Protein AF-A0A0F8XRJ9-F1 (afdb_monomer_lite)

pLDDT: mean 90.06, std 7.12, range [62.84, 97.44]

InterPro domains:
  IPR027417 P-loop containing nucleoside triphosphate hydrolase [G3DSA:3.40.50.300] (1-49)
  IPR027417 P-loop containing nucleoside triphosphate hydrolase [SSF52540] (1-48)

Sequence (50 aa):
LDEANEQIVLETFKSFASAGGSVLMVTHDRHWEDHADSVVHLEAGRVVGG

Radius of gyration: 12.2 Å; chains: 1; bounding box: 25×18×32 Å

Foldseek 3Di:
DPPVVVVVVLVVQVVQVVVVHDDDDDDPDCVCVVSDPDDFDDDPNDTDDD

Secondary structure (DSSP, 8-state):
--HHHHHHHHHHHHHHHHTT-------S-GGGGGG-S---EEETTEEEE-

Organism: NCBI:txid412755

Structure (mmCIF, N/CA/C/O backbone):
data_AF-A0A0F8XRJ9-F1
#
_entry.id   AF-A0A0F8XRJ9-F1
#
loop_
_atom_site.group_PDB
_atom_site.id
_atom_site.type_symbol
_atom_site.label_atom_id
_atom_site.label_alt_id
_atom_site.label_comp_id
_atom_site.label_asym_id
_atom_site.label_entity_id
_atom_site.label_seq_id
_atom_site.pdbx_PDB_ins_code
_atom_site.Cartn_x
_atom_site.Cartn_y
_atom_site.Cartn_z
_atom_site.occupancy
_atom_site.B_iso_or_equiv
_atom_site.auth_seq_id
_atom_site.auth_comp_id
_atom_site.auth_asym_id
_atom_site.auth_atom_id
_atom_site.pdbx_PDB_model_num
ATOM 1 N N . LEU A 1 1 ? 14.863 -0.781 6.974 1.00 62.84 1 LEU A N 1
ATOM 2 C CA . LEU A 1 1 ? 15.098 -0.152 8.298 1.00 62.84 1 LEU A CA 1
ATOM 3 C C . LEU A 1 1 ? 15.595 -1.278 9.210 1.00 62.84 1 LEU A C 1
ATOM 5 O O . LEU A 1 1 ? 15.813 -2.370 8.700 1.00 62.84 1 LEU A O 1
ATOM 9 N N . ASP A 1 2 ? 15.886 -1.052 10.491 1.00 77.88 2 ASP A N 1
ATOM 10 C CA . ASP A 1 2 ? 15.903 -2.211 11.398 1.00 77.88 2 ASP A CA 1
ATOM 11 C C . ASP A 1 2 ? 14.450 -2.618 11.701 1.00 77.88 2 ASP A C 1
ATOM 13 O O . ASP A 1 2 ? 13.541 -1.792 11.609 1.00 77.88 2 ASP A O 1
ATOM 17 N N . GLU A 1 3 ? 14.226 -3.892 12.016 1.00 75.81 3 GLU A N 1
ATOM 18 C CA . GLU A 1 3 ? 12.882 -4.473 12.156 1.00 75.81 3 GLU A CA 1
ATOM 19 C C . GLU A 1 3 ? 12.022 -3.736 13.203 1.00 75.81 3 GLU A C 1
ATOM 21 O O . GL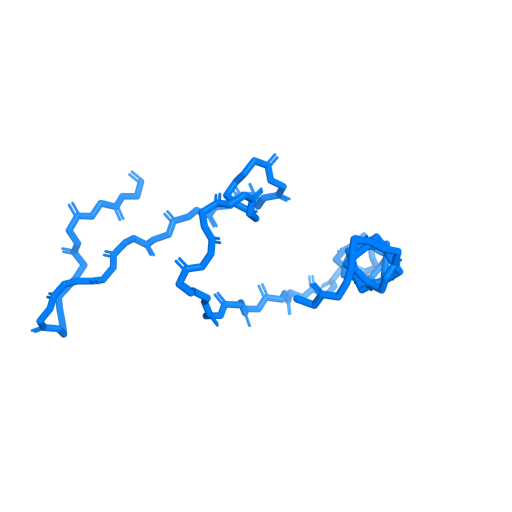U A 1 3 ? 10.817 -3.559 13.033 1.00 75.81 3 GLU A O 1
ATOM 26 N N . ALA A 1 4 ? 12.647 -3.236 14.274 1.00 76.69 4 ALA A N 1
ATOM 27 C CA . ALA A 1 4 ? 11.957 -2.486 15.320 1.00 76.69 4 ALA A CA 1
ATOM 28 C C . ALA A 1 4 ? 11.430 -1.134 14.808 1.00 76.69 4 ALA A C 1
ATOM 30 O O . ALA A 1 4 ? 10.294 -0.752 15.100 1.00 76.69 4 ALA A O 1
ATOM 31 N N . ASN A 1 5 ? 12.229 -0.417 14.018 1.00 83.62 5 ASN A N 1
ATOM 32 C CA . AS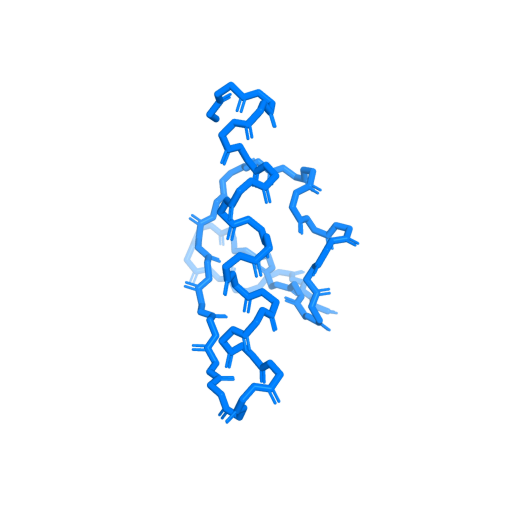N A 1 5 ? 11.816 0.850 13.426 1.00 83.62 5 ASN A CA 1
ATOM 33 C C . ASN A 1 5 ? 10.750 0.664 12.333 1.00 83.62 5 ASN A C 1
ATOM 35 O O . ASN A 1 5 ? 9.907 1.545 12.153 1.00 83.62 5 ASN A O 1
ATOM 39 N N . GLU A 1 6 ? 10.738 -0.472 11.632 1.00 86.69 6 GLU A N 1
ATOM 40 C CA . GLU A 1 6 ? 9.711 -0.793 10.626 1.00 86.69 6 GLU A CA 1
ATOM 41 C C . GLU A 1 6 ? 8.328 -0.915 11.252 1.00 86.69 6 GLU A C 1
ATOM 43 O O . GLU A 1 6 ? 7.371 -0.327 10.744 1.00 86.69 6 GLU A O 1
ATOM 48 N N . GLN A 1 7 ? 8.230 -1.590 12.399 1.00 87.12 7 GLN A N 1
ATOM 49 C CA . GLN A 1 7 ? 6.960 -1.742 13.107 1.00 87.12 7 GLN A CA 1
ATOM 50 C C . GLN A 1 7 ? 6.375 -0.392 13.541 1.00 87.12 7 GLN A C 1
ATOM 52 O O . GLN A 1 7 ? 5.189 -0.146 13.329 1.00 87.12 7 GLN A O 1
ATOM 57 N N . ILE A 1 8 ? 7.202 0.519 14.061 1.00 92.12 8 ILE A N 1
ATOM 58 C CA . ILE A 1 8 ? 6.754 1.857 14.490 1.00 92.12 8 ILE A CA 1
ATOM 59 C C . ILE A 1 8 ? 6.211 2.668 13.304 1.00 92.12 8 ILE A C 1
ATOM 61 O O . ILE A 1 8 ? 5.171 3.332 13.398 1.00 92.12 8 ILE A O 1
ATOM 65 N N . VAL A 1 9 ? 6.906 2.616 12.166 1.00 91.81 9 VAL A N 1
ATOM 66 C CA . VAL A 1 9 ? 6.475 3.298 10.939 1.00 91.81 9 VAL A CA 1
ATOM 67 C C . VAL A 1 9 ? 5.167 2.693 10.424 1.00 91.81 9 VAL A C 1
ATOM 69 O O . VAL A 1 9 ? 4.236 3.431 10.096 1.00 91.81 9 VAL A O 1
ATOM 72 N N . LEU A 1 10 ? 5.057 1.363 10.427 1.00 91.19 10 LEU A N 1
ATOM 73 C CA . LEU A 1 10 ? 3.854 0.657 10.001 1.00 91.19 10 LEU A CA 1
ATOM 74 C C . LEU A 1 10 ? 2.639 1.004 10.872 1.00 91.19 10 LEU A C 1
ATOM 76 O O . LEU A 1 10 ? 1.559 1.276 10.345 1.00 91.19 10 LEU A O 1
ATOM 80 N N . GLU A 1 11 ? 2.799 1.025 12.195 1.00 93.62 11 GLU A N 1
ATOM 81 C CA . GLU A 1 11 ? 1.738 1.434 13.123 1.00 93.62 11 GLU A CA 1
ATOM 82 C C . GLU A 1 11 ? 1.289 2.876 12.867 1.00 93.62 11 GLU A C 1
ATOM 84 O O . GLU A 1 11 ? 0.089 3.167 12.850 1.00 93.62 11 GLU A O 1
ATOM 89 N N . THR A 1 12 ? 2.240 3.767 12.583 1.00 94.94 12 THR A N 1
ATOM 90 C CA . THR A 1 12 ? 1.948 5.161 12.234 1.00 94.94 12 THR A CA 1
ATOM 91 C C . THR A 1 12 ? 1.125 5.253 10.946 1.00 94.94 12 THR A C 1
ATOM 93 O O . THR A 1 12 ? 0.125 5.975 10.906 1.00 94.94 12 THR A O 1
ATOM 96 N N . PHE A 1 13 ? 1.489 4.494 9.908 1.00 94.75 13 PHE A N 1
ATOM 97 C CA . PHE A 1 13 ? 0.743 4.459 8.646 1.00 94.75 13 PHE A CA 1
ATOM 98 C C . PHE A 1 13 ? -0.674 3.922 8.828 1.00 94.75 13 PHE A C 1
ATOM 100 O O . PHE A 1 13 ? -1.622 4.541 8.342 1.00 94.75 13 PHE A O 1
ATOM 107 N N . LYS A 1 14 ? -0.837 2.830 9.583 1.00 93.56 14 LYS A N 1
ATOM 108 C CA . LYS A 1 14 ? -2.153 2.253 9.893 1.00 93.56 14 LYS A CA 1
ATOM 109 C C . LYS A 1 14 ? -3.039 3.241 10.645 1.00 93.56 14 LYS A C 1
ATOM 111 O O . LYS A 1 14 ? -4.199 3.418 10.282 1.00 93.56 14 LYS A O 1
ATOM 116 N N . SER A 1 15 ? -2.488 3.918 11.651 1.00 96.31 15 SER A N 1
ATOM 117 C CA . SER A 1 15 ? -3.207 4.944 12.411 1.00 96.31 15 SER A CA 1
ATOM 118 C C . SER A 1 15 ? -3.681 6.082 11.502 1.00 96.31 15 SER A C 1
ATOM 120 O O . SER A 1 15 ? -4.868 6.415 11.489 1.00 96.31 15 SER A O 1
ATOM 122 N N . PHE A 1 16 ? -2.794 6.611 10.656 1.00 97.00 16 PHE A N 1
ATOM 123 C CA . PHE A 1 16 ? -3.133 7.680 9.718 1.00 97.00 16 PHE A CA 1
ATOM 124 C C . PHE A 1 16 ? -4.194 7.261 8.687 1.00 97.00 16 PHE A C 1
ATOM 126 O O . PHE A 1 16 ? -5.157 7.997 8.463 1.00 97.00 16 PHE A O 1
ATOM 133 N N . ALA A 1 17 ? -4.060 6.069 8.101 1.00 94.62 17 ALA A N 1
ATOM 134 C CA . ALA A 1 17 ? -5.042 5.524 7.166 1.00 94.62 17 ALA A CA 1
ATOM 135 C C . ALA A 1 17 ? -6.411 5.315 7.837 1.00 94.62 17 ALA A C 1
ATOM 137 O O . ALA A 1 17 ? -7.440 5.710 7.289 1.00 94.62 17 ALA A O 1
ATOM 138 N N . SER A 1 18 ? -6.432 4.797 9.071 1.00 93.50 18 SER A N 1
ATOM 139 C CA . SER A 1 18 ? -7.669 4.602 9.843 1.00 93.50 18 SER A CA 1
ATOM 140 C C . SER A 1 18 ? -8.396 5.912 10.176 1.00 93.50 18 SER A C 1
ATOM 142 O O . SER A 1 18 ? -9.616 5.921 10.329 1.00 93.50 18 SER A O 1
ATOM 144 N N . ALA A 1 19 ? -7.668 7.032 10.224 1.00 97.44 19 ALA A N 1
ATOM 145 C CA . ALA A 1 19 ? -8.227 8.370 10.395 1.00 97.44 19 ALA A CA 1
ATOM 146 C C . ALA A 1 19 ? -8.776 8.980 9.084 1.00 97.44 19 ALA A C 1
ATOM 148 O O . ALA A 1 19 ? -9.218 10.129 9.083 1.00 97.44 19 ALA A O 1
ATOM 149 N N . GLY A 1 20 ? -8.754 8.232 7.975 1.00 97.38 20 GLY A N 1
ATOM 150 C CA . GLY A 1 20 ? -9.208 8.671 6.651 1.00 97.38 20 GLY A CA 1
ATOM 151 C C . GLY A 1 20 ? -8.103 9.255 5.768 1.00 97.38 20 GLY A C 1
ATOM 152 O O . GLY A 1 20 ? -8.397 9.793 4.701 1.00 97.38 20 GLY A O 1
ATOM 153 N N . GLY A 1 21 ? -6.842 9.175 6.201 1.00 97.19 21 GLY A N 1
ATOM 154 C CA . GLY A 1 21 ? -5.689 9.531 5.384 1.00 97.19 21 GLY A CA 1
ATOM 155 C C . GLY A 1 21 ? -5.376 8.481 4.313 1.00 97.19 21 GLY A C 1
ATOM 156 O O . GLY A 1 21 ? -5.908 7.375 4.311 1.00 97.19 21 GLY A O 1
ATOM 157 N N . SER A 1 22 ? -4.474 8.813 3.391 1.00 96.62 22 SER A N 1
ATOM 158 C CA . SER A 1 22 ? -3.940 7.860 2.411 1.00 96.62 22 SER A CA 1
ATOM 159 C C . SER A 1 22 ? -2.420 7.944 2.375 1.00 96.62 22 SER A C 1
ATOM 161 O O . SER A 1 22 ? -1.858 9.040 2.375 1.00 96.62 22 SER A O 1
ATOM 163 N N . VAL A 1 23 ? -1.758 6.788 2.344 1.00 95.38 23 VAL A N 1
ATOM 164 C CA . VAL A 1 23 ? -0.296 6.674 2.288 1.00 95.38 23 VAL A CA 1
ATOM 165 C C . VAL A 1 23 ? 0.090 6.066 0.947 1.00 95.38 23 VAL A C 1
ATOM 167 O O . VAL A 1 23 ? -0.375 4.985 0.601 1.00 95.38 23 VAL A O 1
ATOM 170 N N . LEU A 1 24 ? 0.954 6.755 0.200 1.00 95.00 24 LEU A N 1
ATOM 171 C CA . LEU A 1 24 ? 1.634 6.190 -0.961 1.00 95.00 24 LEU A CA 1
ATOM 172 C C . LEU A 1 24 ? 3.079 5.897 -0.571 1.00 95.00 24 LEU A C 1
ATOM 174 O O . LEU A 1 24 ? 3.833 6.814 -0.244 1.00 95.00 24 LEU A O 1
ATOM 178 N N . MET A 1 25 ? 3.461 4.627 -0.631 1.00 92.38 25 MET A N 1
ATOM 179 C CA . MET A 1 25 ? 4.813 4.179 -0.333 1.00 92.38 25 MET A CA 1
ATOM 180 C C . MET A 1 25 ? 5.458 3.609 -1.592 1.00 92.38 25 MET A C 1
ATOM 182 O O . MET A 1 25 ? 4.875 2.776 -2.278 1.00 92.38 25 MET A O 1
ATOM 186 N N . VAL A 1 26 ? 6.679 4.055 -1.880 1.00 92.81 26 VAL A N 1
ATOM 187 C CA . VAL A 1 26 ? 7.522 3.488 -2.934 1.00 92.81 2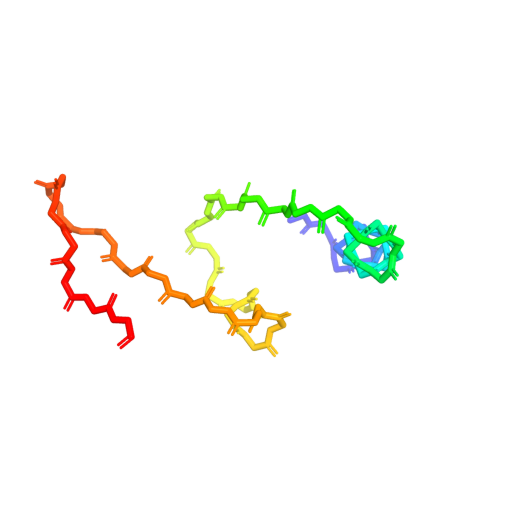6 VAL A CA 1
ATOM 188 C C . VAL A 1 26 ? 8.686 2.798 -2.247 1.00 92.81 26 VAL A C 1
ATOM 190 O O . VAL A 1 26 ? 9.478 3.444 -1.564 1.00 92.81 26 VAL A O 1
ATOM 193 N N . THR A 1 27 ? 8.769 1.483 -2.406 1.00 89.56 27 THR A N 1
ATOM 194 C CA . THR A 1 27 ? 9.802 0.661 -1.780 1.00 89.56 27 THR A CA 1
ATOM 195 C C . THR A 1 27 ? 10.277 -0.420 -2.744 1.00 89.56 27 THR A C 1
ATOM 197 O O . THR A 1 27 ? 9.542 -0.841 -3.635 1.00 89.56 27 THR A O 1
ATOM 200 N N . HIS A 1 28 ? 11.526 -0.849 -2.579 1.00 89.38 28 HIS A N 1
ATOM 201 C CA . HIS A 1 28 ? 12.058 -2.054 -3.225 1.00 89.38 28 HIS A CA 1
ATOM 202 C C . HIS A 1 28 ? 11.933 -3.289 -2.330 1.00 89.38 28 HIS A C 1
ATOM 204 O O . HIS A 1 28 ? 12.304 -4.388 -2.740 1.00 89.38 28 HIS A O 1
ATOM 210 N N . ASP A 1 29 ? 11.450 -3.100 -1.106 1.00 87.69 29 ASP A N 1
ATOM 211 C CA . ASP A 1 29 ? 11.362 -4.144 -0.109 1.00 87.69 29 ASP A CA 1
ATOM 212 C C . ASP A 1 29 ? 9.978 -4.793 -0.112 1.00 87.69 29 ASP A C 1
ATOM 214 O O . ASP A 1 29 ? 8.971 -4.160 0.212 1.00 87.69 29 ASP A O 1
ATOM 218 N N . ARG A 1 30 ? 9.951 -6.069 -0.502 1.00 84.94 30 ARG A N 1
ATOM 219 C CA . ARG A 1 30 ? 8.719 -6.824 -0.744 1.00 84.94 30 ARG A CA 1
ATOM 220 C C . ARG A 1 30 ? 7.954 -7.162 0.529 1.00 84.94 30 ARG A C 1
ATOM 222 O O . ARG A 1 30 ? 6.764 -7.423 0.441 1.00 84.94 30 ARG A O 1
ATOM 229 N N . HIS A 1 31 ? 8.585 -7.144 1.705 1.00 86.25 31 HIS A N 1
ATOM 230 C CA . HIS A 1 31 ? 7.879 -7.508 2.941 1.00 86.25 31 HIS A CA 1
ATOM 231 C C . HIS A 1 31 ? 6.734 -6.541 3.287 1.00 86.25 31 HIS A C 1
ATOM 233 O O . HIS A 1 31 ? 5.809 -6.901 4.006 1.00 86.25 31 HIS A O 1
ATOM 239 N N . TRP A 1 32 ? 6.770 -5.314 2.762 1.00 86.50 32 TRP A N 1
ATOM 240 C CA . TRP A 1 32 ? 5.701 -4.337 2.956 1.00 86.50 32 TRP A CA 1
ATOM 241 C C . TRP A 1 32 ? 4.429 -4.656 2.164 1.00 86.50 32 TRP A C 1
ATOM 243 O O . TRP A 1 32 ? 3.371 -4.114 2.485 1.00 86.50 32 TRP A O 1
ATOM 253 N N . GLU A 1 33 ? 4.517 -5.511 1.141 1.00 89.56 33 GLU A N 1
ATOM 254 C CA . GLU A 1 33 ? 3.376 -5.890 0.301 1.00 89.56 33 GLU A CA 1
ATOM 255 C C . GLU A 1 33 ? 2.290 -6.590 1.131 1.00 89.56 33 GLU A C 1
ATOM 257 O O . GLU A 1 33 ? 1.110 -6.293 0.960 1.00 89.56 33 GLU A O 1
ATOM 262 N N . ASP A 1 34 ? 2.684 -7.400 2.120 1.00 89.44 34 ASP A N 1
ATOM 263 C CA . ASP A 1 34 ? 1.776 -8.112 3.035 1.00 89.44 34 ASP A CA 1
ATOM 264 C C . ASP A 1 34 ? 0.969 -7.179 3.959 1.00 89.44 34 ASP A C 1
ATOM 266 O O . ASP A 1 34 ? 0.052 -7.609 4.667 1.00 89.44 34 ASP A O 1
ATOM 270 N N . HIS A 1 35 ? 1.320 -5.895 4.003 1.00 89.94 35 HIS A N 1
ATOM 271 C CA . HIS A 1 35 ? 0.680 -4.899 4.856 1.00 89.94 35 HIS A CA 1
ATOM 272 C C . HIS A 1 35 ? -0.082 -3.821 4.087 1.00 89.94 35 HIS A C 1
ATOM 274 O O . HIS A 1 35 ? -0.739 -2.991 4.719 1.00 89.94 35 HIS A O 1
ATOM 280 N N . ALA A 1 36 ? 0.024 -3.803 2.760 1.00 91.94 36 ALA A N 1
ATOM 281 C CA . ALA A 1 36 ? -0.602 -2.794 1.925 1.00 91.94 36 ALA A CA 1
ATOM 282 C C . ALA A 1 36 ? -2.040 -3.185 1.561 1.00 91.94 36 ALA A C 1
ATOM 284 O O . ALA A 1 36 ? -2.326 -4.337 1.247 1.00 91.94 36 ALA A O 1
ATOM 285 N N . ASP A 1 37 ? -2.940 -2.201 1.524 1.00 92.81 37 ASP A N 1
ATOM 286 C CA . ASP A 1 37 ? -4.303 -2.406 1.014 1.00 92.81 37 ASP A CA 1
ATOM 287 C C . ASP A 1 37 ? -4.319 -2.631 -0.511 1.00 92.81 37 ASP A C 1
ATOM 289 O O . ASP A 1 37 ? -5.234 -3.246 -1.056 1.00 92.81 37 ASP A O 1
ATOM 293 N N . SER A 1 38 ? -3.312 -2.103 -1.216 1.00 93.38 38 SER A N 1
ATOM 294 C CA . SER A 1 38 ? -3.130 -2.240 -2.660 1.00 93.38 38 SER A CA 1
ATOM 295 C C . SER A 1 38 ? -1.649 -2.132 -3.012 1.00 93.38 38 SER A C 1
ATOM 297 O O . SER A 1 38 ? -0.938 -1.273 -2.484 1.00 93.38 38 SER A O 1
ATOM 299 N N . VAL A 1 39 ? -1.192 -2.988 -3.924 1.00 94.94 39 VAL A N 1
ATOM 300 C CA . VAL A 1 39 ? 0.195 -3.031 -4.395 1.00 94.94 39 VAL A CA 1
ATOM 301 C C . VAL A 1 39 ? 0.201 -2.797 -5.897 1.00 94.94 39 VAL A C 1
ATOM 303 O O . VAL A 1 39 ? -0.590 -3.387 -6.622 1.00 94.94 39 VAL A O 1
ATOM 306 N N . VAL A 1 40 ? 1.100 -1.935 -6.374 1.00 94.31 40 VAL A N 1
ATOM 307 C CA . VAL A 1 40 ? 1.319 -1.710 -7.807 1.00 94.31 40 VAL A CA 1
ATOM 308 C C . VAL A 1 40 ? 2.788 -1.943 -8.116 1.00 94.31 40 VAL A C 1
ATOM 310 O O . VAL A 1 40 ? 3.660 -1.274 -7.560 1.00 94.31 40 VAL A O 1
ATOM 313 N N . HIS A 1 41 ? 3.068 -2.856 -9.044 1.00 94.06 41 HIS A N 1
ATOM 314 C CA . HIS A 1 41 ? 4.432 -3.118 -9.491 1.00 94.06 41 HIS A CA 1
ATOM 315 C C . HIS A 1 41 ? 4.785 -2.252 -10.699 1.00 94.06 41 HIS A C 1
ATOM 317 O O . HIS A 1 41 ? 4.055 -2.213 -11.695 1.00 94.06 41 HIS A O 1
ATOM 323 N N . LEU A 1 42 ? 5.934 -1.580 -10.614 1.00 93.00 42 LEU A N 1
ATOM 324 C CA . LEU A 1 42 ? 6.483 -0.746 -11.677 1.00 93.00 42 LEU A CA 1
ATOM 325 C C . LEU A 1 42 ? 7.774 -1.355 -12.228 1.00 93.00 42 LEU A C 1
ATOM 327 O O . LEU A 1 42 ? 8.736 -1.552 -11.488 1.00 93.00 42 LEU A O 1
ATOM 331 N N . GLU A 1 43 ? 7.831 -1.555 -13.543 1.00 92.75 43 GLU A N 1
ATOM 332 C CA . GLU A 1 43 ? 9.037 -1.964 -14.265 1.00 92.75 43 GLU A CA 1
ATOM 333 C C . GLU A 1 43 ? 9.269 -1.040 -15.461 1.00 92.75 43 GLU A C 1
ATOM 335 O O . GLU A 1 43 ? 8.365 -0.781 -16.255 1.00 92.75 43 GLU A O 1
ATOM 340 N N . ALA A 1 44 ? 10.488 -0.504 -15.585 1.00 93.06 44 ALA A N 1
ATOM 341 C CA . ALA A 1 44 ? 10.881 0.401 -16.673 1.00 93.06 44 ALA A CA 1
ATOM 342 C C . ALA A 1 44 ? 9.881 1.558 -16.927 1.00 93.06 44 ALA A C 1
ATOM 344 O O . ALA A 1 44 ? 9.604 1.927 -18.070 1.00 93.06 44 ALA A O 1
ATOM 345 N N . GLY A 1 45 ? 9.322 2.124 -15.851 1.00 91.00 45 GLY A N 1
ATOM 346 C CA . GLY A 1 45 ? 8.352 3.222 -15.918 1.00 91.00 45 GLY A CA 1
ATOM 347 C C . GLY A 1 45 ? 6.937 2.805 -16.331 1.00 91.00 45 GLY A C 1
ATOM 348 O O . GLY A 1 45 ? 6.129 3.668 -16.674 1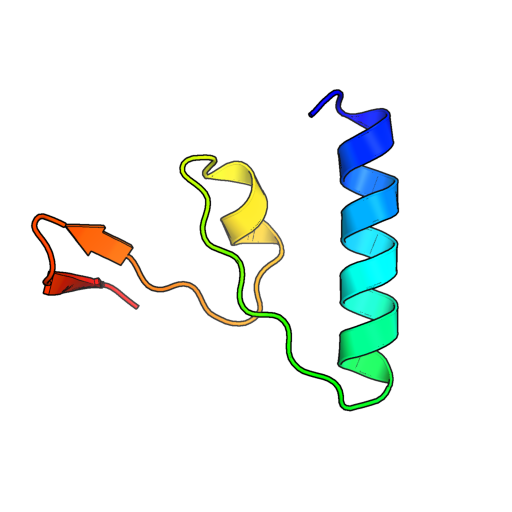.00 91.00 45 GLY A O 1
ATOM 349 N N . ARG A 1 46 ? 6.621 1.505 -16.318 1.00 93.88 46 ARG A N 1
ATOM 350 C CA . ARG A 1 46 ? 5.301 0.962 -16.659 1.00 93.88 46 ARG A CA 1
ATOM 351 C C . ARG A 1 46 ? 4.733 0.151 -15.502 1.00 93.88 46 ARG A C 1
ATOM 353 O O . ARG A 1 46 ? 5.476 -0.531 -14.809 1.00 93.88 46 ARG A O 1
ATOM 360 N N . VAL A 1 47 ? 3.413 0.201 -15.336 1.00 94.12 47 VAL A N 1
ATOM 361 C CA . 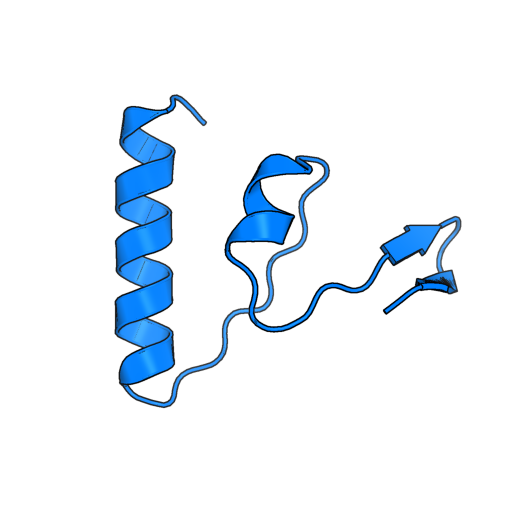VAL A 1 47 ? 2.690 -0.696 -14.426 1.00 94.12 47 VAL A CA 1
ATOM 362 C C . VAL A 1 47 ? 2.650 -2.088 -15.043 1.00 94.12 47 VAL A C 1
ATOM 364 O O . VAL A 1 47 ? 2.214 -2.235 -16.186 1.00 94.12 47 VAL A O 1
ATOM 367 N N . VAL A 1 48 ? 3.111 -3.086 -14.294 1.00 93.50 48 VAL A N 1
ATOM 368 C CA . VAL A 1 48 ? 3.164 -4.489 -14.736 1.00 93.50 48 VAL A CA 1
ATOM 369 C C . VAL A 1 48 ? 2.291 -5.431 -13.903 1.00 93.50 48 VAL A C 1
ATOM 371 O O . VAL A 1 48 ? 2.133 -6.588 -14.277 1.00 93.50 48 VAL A O 1
ATOM 374 N N . GL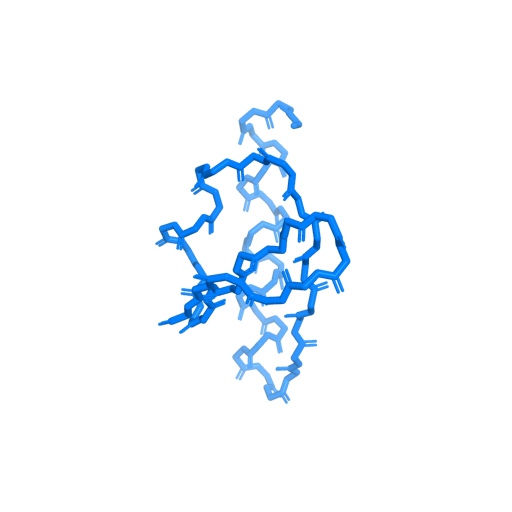Y A 1 49 ? 1.680 -4.946 -12.819 1.00 78.44 49 GLY A N 1
ATOM 375 C CA . GLY A 1 49 ? 0.759 -5.729 -11.993 1.00 78.44 49 GLY A CA 1
ATOM 376 C C . GLY A 1 49 ? 0.085 -4.899 -10.899 1.00 78.44 49 GLY A C 1
ATOM 377 O O . GLY A 1 49 ? 0.613 -3.846 -10.521 1.00 78.44 49 GLY A O 1
ATOM 378 N N . GLY A 1 50 ? -1.067 -5.391 -10.434 1.00 70.31 50 GLY A N 1
ATOM 379 C CA . GLY A 1 50 ? -1.876 -4.870 -9.330 1.00 70.31 50 GLY A CA 1
ATOM 380 C C . GLY A 1 50 ? -3.013 -5.817 -8.967 1.00 70.31 50 GLY A C 1
ATOM 381 O O . GLY A 1 50 ? -3.358 -6.657 -9.831 1.00 70.31 50 GLY A O 1
#